Protein AF-A0A530C7P8-F1 (afdb_monomer_lite)

Radius of gyration: 17.08 Å; chains: 1; bounding box: 31×26×61 Å

Structure (mmCIF, N/CA/C/O backbone):
data_AF-A0A530C7P8-F1
#
_entry.id   AF-A0A530C7P8-F1
#
loop_
_atom_site.group_PDB
_atom_site.id
_atom_site.type_symbol
_atom_site.label_atom_id
_atom_site.label_alt_id
_atom_site.label_comp_id
_atom_site.label_asym_id
_atom_site.label_entity_id
_atom_site.label_seq_id
_atom_site.pdbx_PDB_ins_code
_atom_site.Cartn_x
_atom_site.Cartn_y
_atom_site.Cartn_z
_atom_site.occupancy
_atom_site.B_iso_or_equiv
_atom_site.auth_seq_id
_atom_site.auth_comp_id
_atom_site.auth_asym_id
_atom_site.auth_atom_id
_atom_site.pdbx_PDB_model_num
ATOM 1 N N . MET A 1 1 ? 5.743 -7.667 11.527 1.00 73.12 1 MET A N 1
ATOM 2 C CA . MET A 1 1 ? 7.041 -8.143 10.988 1.00 73.12 1 MET A CA 1
ATOM 3 C C . MET A 1 1 ? 7.002 -8.381 9.475 1.00 73.12 1 MET A C 1
ATOM 5 O O . MET A 1 1 ? 7.956 -8.014 8.804 1.00 73.12 1 MET A O 1
ATOM 9 N N . LEU A 1 2 ? 5.912 -8.929 8.917 1.00 84.88 2 LEU A N 1
ATOM 10 C CA . LEU A 1 2 ? 5.824 -9.253 7.484 1.00 84.88 2 LEU A CA 1
ATOM 11 C C . LEU A 1 2 ? 5.901 -8.028 6.546 1.00 84.88 2 LEU A C 1
ATOM 13 O O . LEU A 1 2 ? 6.658 -8.085 5.587 1.00 84.88 2 LEU A O 1
ATOM 17 N N . ARG A 1 3 ? 5.255 -6.891 6.861 1.00 89.56 3 ARG A N 1
ATOM 18 C CA . ARG A 1 3 ? 5.386 -5.645 6.066 1.00 89.56 3 ARG A CA 1
ATOM 19 C C . ARG A 1 3 ? 6.844 -5.216 5.829 1.00 89.56 3 ARG A C 1
ATOM 21 O O . ARG A 1 3 ? 7.231 -4.987 4.693 1.00 89.56 3 ARG A O 1
ATOM 28 N N . VAL A 1 4 ? 7.667 -5.176 6.882 1.00 90.06 4 VAL A N 1
ATOM 29 C CA . VAL A 1 4 ? 9.088 -4.772 6.786 1.00 90.06 4 VAL A CA 1
ATOM 30 C C . VAL A 1 4 ? 9.892 -5.755 5.927 1.00 90.06 4 VAL A C 1
ATOM 32 O O . VAL A 1 4 ? 10.768 -5.347 5.170 1.00 90.06 4 VAL A O 1
ATOM 35 N N . LYS A 1 5 ? 9.573 -7.056 5.994 1.00 90.19 5 LYS A N 1
ATOM 36 C CA . LYS A 1 5 ? 10.172 -8.062 5.105 1.00 90.19 5 LYS A CA 1
ATOM 37 C C . LYS A 1 5 ? 9.787 -7.811 3.642 1.00 90.19 5 LYS A C 1
ATOM 39 O O . LYS A 1 5 ? 10.652 -7.914 2.780 1.00 90.19 5 LYS A O 1
ATOM 44 N N . GLY A 1 6 ? 8.526 -7.468 3.373 1.00 85.75 6 GLY A N 1
ATOM 45 C CA . GLY A 1 6 ? 8.060 -7.105 2.031 1.00 85.75 6 GLY A CA 1
ATOM 46 C C . GLY A 1 6 ? 8.807 -5.891 1.477 1.00 85.75 6 GLY A C 1
ATOM 47 O O . GLY A 1 6 ? 9.336 -5.951 0.373 1.00 85.75 6 GLY A O 1
ATOM 48 N N . GLU A 1 7 ? 8.962 -4.836 2.280 1.00 89.88 7 GLU A N 1
ATOM 49 C CA . GLU A 1 7 ? 9.719 -3.629 1.900 1.00 89.88 7 GLU A CA 1
ATOM 50 C C . GLU A 1 7 ? 11.188 -3.932 1.600 1.00 89.88 7 GLU A C 1
ATOM 52 O O . GLU A 1 7 ? 11.737 -3.464 0.604 1.00 89.88 7 GLU A O 1
ATOM 57 N N . PHE A 1 8 ? 11.816 -4.779 2.416 1.00 92.88 8 PHE A N 1
ATOM 58 C CA . PHE A 1 8 ? 13.180 -5.233 2.168 1.00 92.88 8 PHE A CA 1
ATOM 59 C C . PHE A 1 8 ? 13.311 -6.015 0.849 1.00 92.88 8 PHE A C 1
ATOM 61 O O . PHE A 1 8 ? 14.282 -5.832 0.116 1.00 92.88 8 PHE A O 1
ATOM 68 N N . LEU A 1 9 ? 12.346 -6.881 0.527 1.00 91.69 9 LEU A N 1
ATOM 69 C CA . LEU A 1 9 ? 12.344 -7.648 -0.723 1.00 91.69 9 LEU A CA 1
ATOM 70 C C . LEU A 1 9 ? 12.116 -6.751 -1.947 1.00 91.69 9 LEU A C 1
ATOM 72 O O . LEU A 1 9 ? 12.807 -6.922 -2.954 1.00 91.69 9 LEU A O 1
ATOM 76 N N . ALA A 1 10 ? 11.229 -5.759 -1.835 1.00 88.06 10 ALA A N 1
ATOM 77 C CA . ALA A 1 10 ? 11.002 -4.759 -2.876 1.00 88.06 10 ALA A CA 1
ATOM 78 C C . ALA A 1 10 ? 12.294 -3.980 -3.176 1.00 88.06 10 ALA A C 1
ATOM 80 O O . ALA A 1 10 ? 12.740 -3.929 -4.323 1.00 88.06 10 ALA A O 1
ATOM 81 N N . ALA A 1 11 ? 12.989 -3.506 -2.135 1.00 90.50 11 ALA A N 1
ATOM 82 C CA . ALA A 1 11 ? 14.271 -2.811 -2.274 1.00 90.50 11 ALA A CA 1
ATOM 83 C C . ALA A 1 11 ? 15.371 -3.678 -2.920 1.00 90.50 11 ALA A C 1
ATOM 85 O O . ALA A 1 11 ? 16.274 -3.163 -3.580 1.00 90.50 11 ALA A O 1
ATOM 86 N N . ARG A 1 12 ? 15.296 -5.006 -2.771 1.00 90.81 12 ARG A N 1
ATOM 87 C CA . ARG A 1 12 ? 16.227 -5.966 -3.389 1.00 90.81 12 ARG A CA 1
ATOM 88 C C . ARG A 1 12 ? 15.845 -6.388 -4.808 1.00 90.81 12 ARG A C 1
ATOM 90 O O . ARG A 1 12 ? 16.477 -7.301 -5.337 1.00 90.81 12 ARG A O 1
ATOM 97 N N . ARG A 1 13 ? 14.856 -5.734 -5.427 1.00 87.94 13 ARG A N 1
ATOM 98 C CA . ARG A 1 13 ? 14.331 -6.080 -6.759 1.00 87.94 13 ARG A CA 1
ATOM 99 C C . ARG A 1 13 ? 13.851 -7.532 -6.846 1.00 87.94 13 ARG A C 1
ATOM 101 O O . ARG A 1 13 ? 14.034 -8.189 -7.865 1.00 87.94 13 ARG A O 1
ATOM 108 N N . ALA A 1 14 ? 13.224 -8.020 -5.775 1.00 92.50 14 ALA A N 1
ATOM 109 C CA . ALA A 1 14 ? 12.523 -9.302 -5.740 1.00 92.50 14 ALA A CA 1
ATOM 110 C C . ALA A 1 14 ? 11.008 -9.056 -5.610 1.00 92.50 14 ALA A C 1
ATOM 112 O O . ALA A 1 14 ? 10.433 -9.318 -4.549 1.00 92.50 14 ALA A O 1
ATOM 113 N N . PRO A 1 15 ? 10.365 -8.484 -6.644 1.00 90.56 15 PRO A N 1
ATOM 114 C CA . PRO A 1 15 ? 9.030 -7.926 -6.507 1.00 90.56 15 PRO A CA 1
ATOM 115 C C . PRO A 1 15 ? 7.957 -9.003 -6.283 1.00 90.56 15 PRO A C 1
ATOM 117 O O . PRO A 1 15 ? 7.079 -8.793 -5.456 1.00 90.56 15 PRO A O 1
ATOM 120 N N . ASP A 1 16 ? 8.084 -10.189 -6.881 1.00 92.62 16 ASP A N 1
ATOM 121 C CA . ASP A 1 16 ? 7.124 -11.287 -6.677 1.00 92.62 16 ASP A CA 1
ATOM 122 C C . ASP A 1 16 ? 7.118 -11.762 -5.213 1.00 92.62 16 ASP A C 1
ATOM 124 O O . ASP A 1 16 ? 6.075 -11.866 -4.570 1.00 92.62 16 ASP A O 1
ATOM 128 N N . ALA A 1 17 ? 8.308 -11.949 -4.632 1.00 93.81 17 ALA A N 1
ATOM 129 C CA . ALA A 1 17 ? 8.449 -12.333 -3.228 1.00 93.81 17 ALA A CA 1
ATOM 130 C C . ALA A 1 17 ? 7.979 -11.224 -2.268 1.00 93.81 17 ALA A C 1
ATOM 132 O O . ALA A 1 17 ? 7.496 -11.507 -1.164 1.00 93.81 17 ALA A O 1
ATOM 133 N N . ALA A 1 18 ? 8.139 -9.955 -2.659 1.00 94.44 18 ALA A N 1
ATOM 134 C CA . ALA A 1 18 ? 7.622 -8.818 -1.909 1.00 94.44 18 ALA A CA 1
ATOM 135 C C . ALA A 1 18 ? 6.086 -8.796 -1.929 1.00 94.44 18 ALA A C 1
ATOM 137 O O . ALA A 1 18 ? 5.479 -8.685 -0.863 1.00 94.44 18 ALA A O 1
ATOM 138 N N . GLU A 1 19 ? 5.470 -8.977 -3.103 1.00 95.62 19 GLU A N 1
ATOM 139 C CA . GLU A 1 19 ? 4.015 -9.051 -3.284 1.00 95.62 19 GLU A CA 1
ATOM 140 C C . GLU A 1 19 ? 3.417 -10.183 -2.442 1.00 95.62 19 GLU A C 1
ATOM 142 O O . GLU A 1 19 ? 2.542 -9.924 -1.612 1.00 95.62 19 GLU A O 1
ATOM 147 N N . GLU A 1 20 ? 3.954 -11.404 -2.534 1.00 96.19 20 GLU A N 1
ATOM 148 C CA . GLU A 1 20 ? 3.525 -12.533 -1.695 1.00 96.19 20 GLU A CA 1
ATOM 149 C C . GLU A 1 20 ? 3.623 -12.211 -0.197 1.00 96.19 20 GLU A C 1
ATOM 151 O O . GLU A 1 20 ? 2.709 -12.488 0.587 1.00 96.19 20 GLU A O 1
ATOM 156 N N . THR A 1 21 ? 4.721 -11.575 0.219 1.00 96.25 21 THR A N 1
ATOM 157 C CA . THR A 1 21 ? 4.932 -11.204 1.623 1.00 96.25 21 THR A CA 1
ATOM 158 C C . THR A 1 21 ? 3.923 -10.149 2.092 1.00 96.25 21 THR A C 1
ATOM 160 O O . THR A 1 21 ? 3.432 -10.230 3.225 1.00 96.25 21 THR A O 1
ATOM 163 N N . PHE A 1 22 ? 3.581 -9.170 1.251 1.00 96.00 22 PHE A N 1
ATOM 164 C CA . PHE A 1 22 ? 2.558 -8.175 1.569 1.00 96.00 22 PHE A CA 1
ATOM 165 C C . PHE A 1 22 ? 1.160 -8.793 1.643 1.00 96.00 22 PHE A C 1
ATOM 167 O O . PHE A 1 22 ? 0.421 -8.487 2.580 1.00 96.00 22 PHE A O 1
ATOM 174 N N . LEU A 1 23 ? 0.818 -9.707 0.733 1.00 96.12 23 LEU A N 1
ATOM 175 C CA . LEU A 1 23 ? -0.460 -10.425 0.759 1.00 96.12 23 LEU A CA 1
ATOM 176 C C . LEU A 1 23 ? -0.620 -11.254 2.043 1.00 96.12 23 LEU A C 1
ATOM 178 O O . LEU A 1 23 ? -1.664 -11.185 2.694 1.00 96.12 23 LEU A O 1
ATOM 182 N N . LEU A 1 24 ? 0.435 -11.949 2.480 1.00 96.25 24 LEU A N 1
ATOM 183 C CA . LEU A 1 24 ? 0.444 -12.656 3.768 1.00 96.25 24 LEU A CA 1
ATOM 184 C C . LEU A 1 24 ? 0.294 -11.700 4.961 1.00 96.25 24 LEU A C 1
ATOM 186 O O . LEU A 1 24 ? -0.411 -12.006 5.924 1.00 96.25 24 LEU A O 1
ATOM 190 N N . SER A 1 25 ? 0.944 -10.534 4.910 1.00 94.38 25 SER A N 1
ATOM 191 C CA . SER A 1 25 ? 0.829 -9.503 5.949 1.00 94.38 25 SER A CA 1
ATOM 192 C C . SER A 1 25 ? -0.597 -8.941 6.041 1.00 94.38 25 SER A C 1
ATOM 194 O O . SER A 1 25 ? -1.099 -8.736 7.147 1.00 94.38 25 SER A O 1
ATOM 196 N N . LEU A 1 26 ? -1.267 -8.739 4.901 1.00 95.00 26 LEU A N 1
ATOM 197 C CA . LEU A 1 26 ? -2.664 -8.299 4.834 1.00 95.00 26 LEU A CA 1
ATOM 198 C C . LEU A 1 26 ? -3.620 -9.335 5.425 1.00 95.00 26 LEU A C 1
ATOM 200 O O . LEU A 1 26 ? -4.474 -8.973 6.231 1.00 95.00 26 LEU A O 1
ATOM 204 N N . ASP A 1 27 ? -3.469 -10.610 5.062 1.00 95.25 27 ASP A N 1
ATOM 205 C CA . ASP A 1 27 ? -4.297 -11.692 5.607 1.00 95.25 27 ASP A CA 1
ATOM 206 C C . ASP A 1 27 ? -4.192 -11.755 7.140 1.00 95.25 27 ASP A C 1
ATOM 208 O O . ASP A 1 27 ? -5.200 -11.761 7.849 1.00 95.25 27 ASP A O 1
ATOM 212 N N . TRP A 1 28 ? -2.973 -11.670 7.677 1.00 94.19 28 TRP A N 1
ATOM 213 C CA . TRP A 1 28 ? -2.750 -11.617 9.123 1.00 94.19 28 TRP A CA 1
ATOM 214 C C . TRP A 1 28 ? -3.336 -10.372 9.795 1.00 94.19 28 TRP A C 1
ATOM 216 O O . TRP A 1 28 ? -3.866 -10.471 10.904 1.00 94.19 28 TRP A O 1
ATOM 226 N N . ALA A 1 29 ? -3.234 -9.197 9.168 1.00 91.88 29 ALA A N 1
ATOM 227 C CA . ALA A 1 29 ? -3.805 -7.967 9.714 1.00 91.88 29 ALA A CA 1
ATOM 228 C C . ALA A 1 29 ? -5.338 -8.043 9.773 1.00 91.88 29 ALA A C 1
ATOM 230 O O . ALA A 1 29 ? -5.928 -7.715 10.804 1.00 91.88 29 ALA A O 1
ATOM 231 N N . ARG A 1 30 ? -5.967 -8.564 8.712 1.00 92.19 30 ARG A N 1
ATOM 232 C CA . ARG A 1 30 ? -7.421 -8.766 8.624 1.00 92.19 30 ARG A CA 1
ATOM 233 C C . ARG A 1 30 ? -7.929 -9.718 9.696 1.00 92.19 30 ARG A C 1
ATOM 235 O O . ARG A 1 30 ? -8.876 -9.386 10.401 1.00 92.19 30 ARG A O 1
ATOM 242 N N . ARG A 1 31 ? -7.263 -10.864 9.880 1.00 93.69 31 ARG A N 1
ATOM 243 C CA . ARG A 1 31 ? -7.621 -11.850 10.918 1.00 93.69 31 ARG A CA 1
ATOM 244 C C . ARG A 1 31 ? -7.574 -11.276 12.333 1.00 93.69 31 ARG A C 1
ATOM 246 O O . ARG A 1 31 ? -8.326 -11.717 13.191 1.00 93.69 31 ARG A O 1
ATOM 253 N N . GLN A 1 32 ? -6.695 -10.307 12.574 1.00 91.06 32 GLN A N 1
ATOM 254 C CA . GLN A 1 32 ? -6.539 -9.659 13.877 1.00 91.06 32 GLN A CA 1
ATOM 255 C C . GLN A 1 32 ? -7.401 -8.398 14.040 1.00 91.06 32 GLN A C 1
ATOM 257 O O . GLN A 1 32 ? -7.352 -7.775 15.096 1.00 91.06 32 GLN A O 1
ATOM 262 N N . GLY A 1 33 ? -8.146 -7.976 13.010 1.00 89.44 33 GLY A N 1
ATOM 263 C CA . GLY A 1 33 ? -8.867 -6.698 13.023 1.00 89.44 33 GLY A CA 1
ATOM 264 C C . GLY A 1 33 ? -7.939 -5.478 13.120 1.00 89.44 33 GLY A C 1
ATOM 265 O O . GLY A 1 33 ? -8.348 -4.406 13.559 1.00 89.44 33 GLY A O 1
ATOM 266 N N . ALA A 1 34 ? -6.670 -5.625 12.735 1.00 89.69 34 ALA A N 1
ATOM 267 C CA . ALA A 1 34 ? -5.645 -4.603 12.892 1.00 89.69 34 ALA A CA 1
ATOM 268 C C . ALA A 1 34 ? -5.672 -3.609 11.717 1.00 89.69 34 ALA A C 1
ATOM 270 O O . ALA A 1 34 ? -4.756 -3.581 10.895 1.00 89.69 34 ALA A O 1
ATOM 271 N N . LEU A 1 35 ? -6.721 -2.783 11.640 1.00 88.25 35 LEU A N 1
ATOM 272 C CA . LEU A 1 35 ? -6.995 -1.899 10.497 1.00 88.25 35 LEU A CA 1
ATOM 273 C C . LEU A 1 35 ? -5.816 -0.986 10.120 1.00 88.25 35 LEU A C 1
ATOM 275 O O . LEU A 1 35 ? -5.445 -0.915 8.952 1.00 88.25 35 LEU A O 1
ATOM 279 N N . ALA A 1 36 ? -5.154 -0.354 11.094 1.00 87.75 36 ALA A N 1
ATOM 280 C CA . ALA A 1 36 ? -3.980 0.485 10.822 1.00 87.75 36 ALA A CA 1
ATOM 281 C C . ALA A 1 36 ? -2.829 -0.301 10.155 1.00 87.75 36 ALA A C 1
ATOM 283 O O . ALA A 1 36 ? -2.137 0.205 9.272 1.00 87.75 36 ALA A O 1
ATOM 284 N N . TRP A 1 37 ? -2.637 -1.568 10.538 1.00 91.25 37 TRP A N 1
ATOM 285 C CA . TRP A 1 37 ? -1.637 -2.443 9.923 1.00 91.25 37 TRP A CA 1
ATOM 286 C C . TRP A 1 37 ? -2.054 -2.924 8.533 1.00 91.25 37 TRP A C 1
ATOM 288 O O . TRP A 1 37 ? -1.188 -3.070 7.664 1.00 91.25 37 TRP A O 1
ATOM 298 N N . GLU A 1 38 ? -3.352 -3.148 8.315 1.00 94.12 38 GLU A N 1
ATOM 299 C CA . GLU A 1 38 ? -3.900 -3.457 6.993 1.00 94.12 38 GLU A CA 1
ATOM 300 C C . GLU A 1 38 ? -3.626 -2.295 6.031 1.00 94.12 38 GLU A C 1
ATOM 302 O O . GLU A 1 38 ? -3.053 -2.520 4.966 1.00 94.12 38 GLU A O 1
ATOM 307 N N . LEU A 1 39 ? -3.921 -1.054 6.440 1.00 95.12 39 LEU A N 1
ATOM 308 C CA . LEU A 1 39 ? -3.718 0.136 5.612 1.00 95.12 39 LEU A CA 1
ATOM 309 C C . LEU A 1 39 ? -2.248 0.350 5.248 1.00 95.12 39 LEU A C 1
ATOM 311 O O . LEU A 1 39 ? -1.924 0.455 4.069 1.00 95.12 39 LEU A O 1
ATOM 315 N N . ARG A 1 40 ? -1.344 0.323 6.236 1.00 95.19 40 ARG A N 1
ATOM 316 C CA . ARG A 1 40 ? 0.102 0.467 5.987 1.00 95.19 40 ARG A CA 1
ATOM 317 C C . ARG A 1 40 ? 0.634 -0.584 5.023 1.00 95.19 40 ARG A C 1
ATOM 319 O O . ARG A 1 40 ? 1.420 -0.273 4.139 1.00 95.19 40 ARG A O 1
ATOM 326 N N . THR A 1 41 ? 0.213 -1.837 5.191 1.00 96.44 41 THR A N 1
ATOM 327 C CA . THR A 1 41 ? 0.630 -2.919 4.288 1.00 96.44 41 THR A CA 1
ATOM 328 C C . THR A 1 41 ? 0.057 -2.714 2.885 1.00 96.44 41 THR A C 1
ATOM 330 O O . THR A 1 41 ? 0.754 -2.941 1.900 1.00 96.44 41 THR A O 1
ATOM 333 N N . GLY A 1 42 ? -1.195 -2.262 2.787 1.00 97.19 42 GLY A N 1
ATOM 334 C CA . GLY A 1 42 ? -1.840 -1.981 1.512 1.00 97.19 42 GLY A CA 1
ATOM 335 C C . GLY A 1 42 ? -1.195 -0.828 0.745 1.00 97.19 42 GLY A C 1
ATOM 336 O O . GLY A 1 42 ? -1.034 -0.937 -0.465 1.00 97.19 42 GLY A O 1
ATOM 337 N N . ILE A 1 43 ? -0.752 0.230 1.430 1.00 97.94 43 ILE A N 1
ATOM 338 C CA . ILE A 1 43 ? 0.014 1.322 0.811 1.00 97.94 43 ILE A CA 1
ATOM 339 C C . ILE A 1 43 ? 1.317 0.780 0.209 1.00 97.94 43 ILE A C 1
ATOM 341 O O . ILE A 1 43 ? 1.583 1.019 -0.969 1.00 97.94 43 ILE A O 1
ATOM 345 N N . SER A 1 44 ? 2.100 0.005 0.972 1.00 97.38 44 SER A N 1
ATOM 346 C CA . SER A 1 44 ? 3.353 -0.580 0.470 1.00 97.38 44 SER A CA 1
ATOM 347 C C . SER A 1 44 ? 3.116 -1.496 -0.741 1.00 97.38 44 SER A C 1
ATOM 349 O O . SER A 1 44 ? 3.861 -1.425 -1.717 1.00 97.38 44 SER A O 1
ATOM 351 N N . LEU A 1 45 ? 2.054 -2.312 -0.719 1.00 97.81 45 LEU A N 1
ATOM 352 C CA . LEU A 1 45 ? 1.684 -3.161 -1.854 1.00 97.81 45 LEU A CA 1
ATOM 353 C C . LEU A 1 45 ? 1.268 -2.333 -3.078 1.00 97.81 45 LEU A C 1
ATOM 355 O O . LEU A 1 45 ? 1.718 -2.614 -4.183 1.00 97.81 45 LEU A O 1
ATOM 359 N N . ALA A 1 46 ? 0.452 -1.294 -2.900 1.00 97.94 46 ALA A N 1
ATOM 360 C CA . ALA A 1 46 ? 0.028 -0.430 -3.998 1.00 97.94 46 ALA A CA 1
ATOM 361 C C . ALA A 1 46 ? 1.219 0.275 -4.671 1.00 97.94 46 ALA A C 1
ATOM 363 O O . ALA A 1 46 ? 1.254 0.366 -5.897 1.00 97.94 46 ALA A O 1
ATOM 364 N N . ARG A 1 47 ? 2.225 0.710 -3.897 1.00 97.44 47 ARG A N 1
ATOM 365 C CA . ARG A 1 47 ? 3.475 1.265 -4.449 1.00 97.44 47 ARG A CA 1
ATOM 366 C C . ARG A 1 47 ? 4.225 0.237 -5.292 1.00 97.44 47 ARG A C 1
ATOM 368 O O . ARG A 1 47 ? 4.559 0.537 -6.431 1.00 97.44 47 ARG A O 1
ATOM 375 N N . LEU A 1 48 ? 4.405 -0.981 -4.778 1.00 97.06 48 LEU A N 1
ATOM 376 C CA . LEU A 1 48 ? 5.061 -2.063 -5.518 1.00 97.06 48 LEU A CA 1
ATOM 377 C C . LEU A 1 48 ? 4.342 -2.367 -6.843 1.00 97.06 48 LEU A C 1
ATOM 379 O O . LEU A 1 48 ? 4.981 -2.495 -7.883 1.00 97.06 48 LEU A O 1
ATOM 383 N N . LEU A 1 49 ? 3.010 -2.448 -6.817 1.00 96.94 49 LEU A N 1
ATOM 384 C CA . LEU A 1 49 ? 2.196 -2.670 -8.013 1.00 96.94 49 LEU A CA 1
ATOM 385 C C . LEU A 1 49 ? 2.379 -1.543 -9.041 1.00 96.94 49 LEU A C 1
ATOM 387 O O . LEU A 1 49 ? 2.512 -1.808 -10.234 1.00 96.94 49 LEU A O 1
ATOM 391 N N . ALA A 1 50 ? 2.416 -0.289 -8.590 1.00 96.25 50 ALA A N 1
ATOM 392 C CA . ALA A 1 50 ? 2.646 0.859 -9.460 1.00 96.25 50 ALA A CA 1
ATOM 393 C C . ALA A 1 50 ? 4.061 0.864 -10.062 1.00 96.25 50 ALA A C 1
ATOM 395 O O . ALA A 1 50 ? 4.209 1.107 -11.255 1.00 96.25 50 ALA A 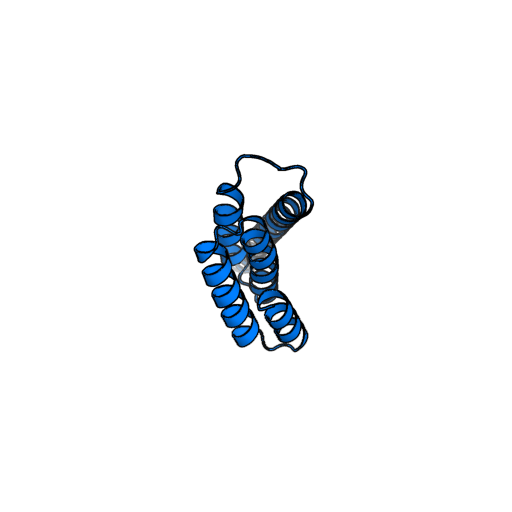O 1
ATOM 396 N N . GLU A 1 51 ? 5.083 0.515 -9.276 1.00 94.00 51 GLU A N 1
ATOM 397 C CA . GLU A 1 51 ? 6.470 0.358 -9.745 1.00 94.00 51 GLU A CA 1
ATOM 398 C C . GLU A 1 51 ? 6.614 -0.753 -10.800 1.00 94.00 51 GLU A C 1
ATOM 400 O O . GLU A 1 51 ? 7.479 -0.676 -11.669 1.00 94.00 51 GLU A O 1
ATOM 405 N N . GLN A 1 52 ? 5.741 -1.765 -10.768 1.00 93.31 52 GLN A N 1
ATOM 406 C CA . GLN A 1 52 ? 5.630 -2.801 -11.802 1.00 93.31 52 GLN A CA 1
ATOM 407 C C . GLN A 1 52 ? 4.806 -2.362 -13.033 1.00 93.31 52 GLN A C 1
ATOM 409 O O . GLN A 1 52 ? 4.533 -3.184 -13.908 1.00 93.31 52 GLN A O 1
ATOM 414 N N . GLY A 1 53 ? 4.345 -1.109 -13.098 1.00 94.25 53 GLY A N 1
ATOM 415 C CA . GLY A 1 53 ? 3.470 -0.602 -14.163 1.00 94.25 53 GLY A CA 1
ATOM 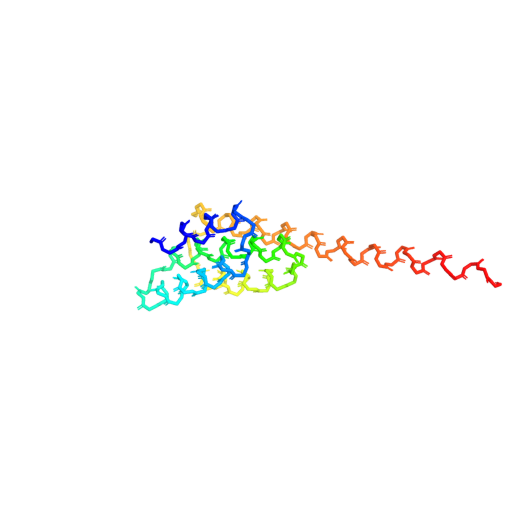416 C C . GLY A 1 53 ? 2.004 -1.040 -14.044 1.00 94.25 53 GLY A C 1
ATOM 417 O O . GLY A 1 53 ? 1.193 -0.756 -14.921 1.00 94.25 53 GLY A O 1
ATOM 418 N N . ARG A 1 54 ? 1.604 -1.708 -12.952 1.00 96.31 54 ARG A N 1
ATOM 419 C CA . ARG A 1 54 ? 0.224 -2.181 -12.716 1.00 96.31 54 ARG A CA 1
ATOM 420 C C . ARG A 1 54 ? -0.627 -1.096 -12.048 1.00 96.31 54 ARG A C 1
ATOM 422 O O . ARG A 1 54 ? -1.303 -1.346 -11.049 1.00 96.31 54 ARG A O 1
ATOM 429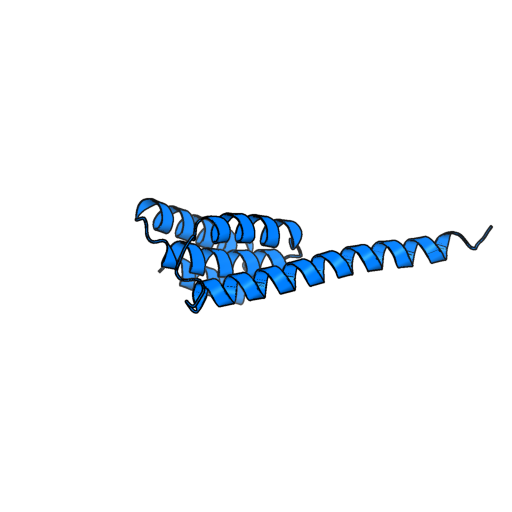 N N . ILE A 1 55 ? -0.618 0.111 -12.612 1.00 96.62 55 ILE A N 1
ATOM 430 C CA . ILE A 1 55 ? -1.204 1.324 -12.011 1.00 96.62 55 ILE A CA 1
ATOM 431 C C . ILE A 1 55 ? -2.707 1.164 -11.745 1.00 96.62 55 ILE A C 1
ATOM 433 O O . ILE A 1 55 ? -3.180 1.445 -10.644 1.00 96.62 55 ILE A O 1
ATOM 437 N N . ALA A 1 56 ? -3.461 0.635 -12.713 1.00 95.06 56 ALA A N 1
ATOM 438 C CA . ALA A 1 56 ? -4.900 0.412 -12.553 1.00 95.06 56 ALA A CA 1
ATOM 439 C C . ALA A 1 56 ? -5.222 -0.572 -11.411 1.00 95.06 56 ALA A C 1
ATOM 441 O O . ALA A 1 56 ? -6.175 -0.358 -10.661 1.00 95.06 56 ALA A O 1
ATOM 442 N N . VAL A 1 57 ? -4.404 -1.620 -11.251 1.00 96.56 57 VAL A N 1
ATOM 443 C CA . VAL A 1 57 ? -4.558 -2.614 -10.177 1.00 96.56 57 VAL A CA 1
ATOM 444 C C . VAL A 1 57 ? -4.231 -1.985 -8.824 1.00 96.56 57 VAL A C 1
ATOM 446 O O . VAL A 1 57 ? -4.997 -2.153 -7.878 1.00 96.56 57 VAL A O 1
ATOM 449 N N . ALA A 1 58 ? -3.137 -1.219 -8.745 1.00 97.62 58 ALA A N 1
ATOM 450 C CA . ALA A 1 58 ? -2.741 -0.492 -7.542 1.00 97.62 58 ALA A CA 1
ATOM 451 C C . ALA A 1 58 ? -3.846 0.465 -7.067 1.00 97.62 58 ALA A C 1
ATOM 453 O O . ALA A 1 58 ? -4.213 0.454 -5.890 1.00 97.62 58 ALA A O 1
ATOM 454 N N . HIS A 1 59 ? -4.406 1.253 -7.992 1.00 97.69 59 HIS A N 1
ATOM 455 C CA . HIS A 1 59 ? -5.455 2.223 -7.689 1.00 97.69 59 HIS A CA 1
ATOM 456 C C . HIS A 1 59 ? -6.735 1.535 -7.204 1.00 97.69 59 HIS A C 1
ATOM 458 O O . HIS A 1 59 ? -7.273 1.907 -6.161 1.00 97.69 59 HIS A O 1
ATOM 464 N N . ALA A 1 60 ? -7.221 0.521 -7.931 1.00 97.38 60 ALA A N 1
ATOM 465 C CA . ALA A 1 60 ? -8.437 -0.204 -7.557 1.00 97.38 60 ALA A CA 1
ATOM 466 C C . ALA A 1 60 ? -8.309 -0.834 -6.161 1.00 97.38 60 ALA A C 1
ATOM 468 O O . ALA A 1 60 ? -9.147 -0.596 -5.293 1.00 97.38 60 ALA A O 1
ATOM 469 N N . PHE A 1 61 ? -7.207 -1.548 -5.917 1.00 97.56 61 PHE A N 1
ATOM 470 C CA . PHE A 1 61 ? -6.939 -2.192 -4.634 1.00 97.56 61 PHE A CA 1
ATOM 471 C C . PHE A 1 61 ? -6.893 -1.193 -3.467 1.00 97.56 61 PHE A C 1
ATOM 473 O O . PHE A 1 61 ? -7.547 -1.398 -2.441 1.00 97.56 61 PHE A O 1
ATOM 480 N N . LEU A 1 62 ? -6.128 -0.104 -3.605 1.00 97.56 62 LEU A N 1
ATOM 481 C CA . LEU A 1 62 ? -5.972 0.868 -2.522 1.00 97.56 62 LEU A CA 1
ATOM 482 C C . LEU A 1 62 ? -7.263 1.657 -2.271 1.00 97.56 62 LEU A C 1
ATOM 484 O O . LEU A 1 62 ? -7.548 2.006 -1.125 1.00 97.56 62 LEU A O 1
ATOM 488 N N . SER A 1 63 ? -8.060 1.901 -3.314 1.00 96.56 63 SER A N 1
ATOM 489 C CA . SER A 1 63 ? -9.354 2.576 -3.202 1.00 96.56 63 SER A CA 1
ATOM 490 C C . SER A 1 63 ? -10.337 1.747 -2.378 1.00 96.56 63 SER A C 1
ATOM 492 O O . SER A 1 63 ? -10.894 2.247 -1.398 1.00 96.56 63 SER A O 1
ATOM 494 N N . GLU A 1 64 ? -10.467 0.454 -2.693 1.00 95.50 64 GLU A N 1
ATOM 495 C CA . GLU A 1 64 ? -11.303 -0.478 -1.928 1.00 95.50 64 GLU A CA 1
ATOM 496 C C . GLU A 1 64 ? -10.847 -0.594 -0.472 1.00 95.50 64 GLU A C 1
ATOM 498 O O . GLU A 1 64 ? -11.669 -0.605 0.446 1.00 95.50 64 GLU A O 1
ATOM 503 N N . LEU A 1 65 ? -9.534 -0.654 -0.237 1.00 94.56 65 LEU A N 1
ATOM 504 C CA . LEU A 1 65 ? -8.993 -0.729 1.114 1.00 94.56 65 LEU A CA 1
ATOM 505 C C . LEU A 1 65 ? -9.280 0.546 1.915 1.00 94.56 65 LEU A C 1
ATOM 507 O O . LEU A 1 65 ? -9.746 0.460 3.050 1.00 94.56 65 LEU A O 1
ATOM 511 N N . ARG A 1 66 ? -9.028 1.721 1.330 1.00 93.69 66 ARG A N 1
ATOM 512 C CA . ARG A 1 66 ? -9.284 3.016 1.971 1.00 93.69 66 ARG A CA 1
ATOM 513 C C . ARG A 1 66 ? -10.775 3.219 2.258 1.00 93.69 66 ARG A C 1
ATOM 515 O O . ARG A 1 66 ? -11.104 3.795 3.287 1.00 93.69 66 ARG A O 1
ATOM 522 N N . ALA A 1 67 ? -11.670 2.718 1.404 1.00 91.94 67 ALA A N 1
ATOM 523 C CA . ALA A 1 67 ? -13.120 2.830 1.584 1.00 91.94 67 ALA A CA 1
ATOM 524 C C . ALA A 1 67 ? -13.655 2.115 2.840 1.00 91.94 67 ALA A C 1
ATOM 526 O O . ALA A 1 67 ? -14.746 2.435 3.305 1.00 91.94 67 ALA A O 1
ATOM 527 N N . LYS A 1 68 ? -12.891 1.182 3.427 1.00 90.19 68 LYS A N 1
ATOM 528 C CA . LYS A 1 68 ? -13.242 0.541 4.707 1.00 90.19 68 LYS A CA 1
ATOM 529 C C . LYS A 1 68 ? -13.124 1.480 5.911 1.00 90.19 68 LYS A C 1
ATOM 531 O O . LYS A 1 68 ? -13.616 1.147 6.986 1.00 90.19 68 LYS A O 1
ATOM 536 N N . PHE A 1 69 ? -12.446 2.614 5.753 1.00 88.50 69 PHE A N 1
ATOM 537 C CA . PHE A 1 69 ? -12.245 3.598 6.808 1.00 88.50 69 PHE A CA 1
ATOM 538 C C . PHE A 1 69 ? -13.288 4.705 6.669 1.00 88.50 69 PHE A C 1
ATOM 540 O O . PHE A 1 69 ? -13.331 5.403 5.657 1.00 88.50 69 PHE A O 1
ATOM 547 N N . THR A 1 70 ? -14.129 4.865 7.690 1.00 82.81 70 THR A N 1
ATOM 548 C CA . THR A 1 70 ? -15.175 5.900 7.741 1.00 82.81 70 THR A CA 1
ATOM 549 C C . THR A 1 70 ? -14.792 7.099 8.611 1.00 82.81 70 THR A C 1
ATOM 551 O O . THR A 1 70 ? -15.462 8.125 8.555 1.00 82.81 70 THR A O 1
ATOM 554 N N . GLU A 1 71 ? -13.721 6.985 9.401 1.00 77.94 71 GLU A N 1
ATOM 555 C CA . GLU A 1 71 ? -13.232 7.992 10.351 1.00 77.94 71 GLU A CA 1
ATOM 556 C C . GLU A 1 71 ? -11.692 8.021 10.367 1.00 77.94 71 GLU A C 1
ATOM 558 O O . GLU A 1 71 ? -11.037 7.129 9.823 1.00 77.94 71 GLU A O 1
ATOM 563 N N . GLY A 1 72 ? -11.102 9.042 11.000 1.00 77.12 72 GLY A N 1
ATOM 564 C CA . GLY A 1 72 ? -9.649 9.151 11.172 1.00 77.12 72 GLY A CA 1
ATOM 565 C C . GLY A 1 72 ? -8.895 9.592 9.916 1.00 77.12 72 GLY A C 1
ATOM 566 O O . GLY A 1 72 ? -7.703 9.309 9.785 1.00 77.12 72 GLY A O 1
ATOM 567 N N . PHE A 1 73 ? -9.556 10.285 8.983 1.00 75.31 73 PHE A N 1
ATOM 568 C CA . PHE A 1 73 ? -8.943 10.780 7.743 1.00 75.31 73 PHE A CA 1
ATOM 569 C C . PHE A 1 73 ? -7.772 11.751 7.968 1.00 75.31 73 PHE A C 1
ATOM 571 O O . PHE A 1 73 ? -6.995 11.965 7.041 1.00 75.31 73 PHE A O 1
ATOM 578 N N . GLU A 1 74 ? -7.607 12.295 9.179 1.00 80.00 74 GLU A N 1
ATOM 579 C CA . GLU A 1 74 ? -6.423 13.075 9.566 1.00 80.00 74 GLU A CA 1
ATOM 580 C C . GLU A 1 74 ? -5.206 12.226 9.974 1.00 80.00 74 GLU A C 1
ATOM 582 O O . GLU A 1 74 ? -4.125 12.766 10.214 1.00 80.00 74 GLU A O 1
ATOM 587 N N . THR A 1 75 ? -5.341 10.900 10.060 1.00 90.25 75 THR A N 1
ATOM 588 C CA . THR A 1 75 ? -4.203 10.031 10.377 1.00 90.25 75 THR A CA 1
ATOM 589 C C . THR A 1 75 ? -3.203 10.003 9.226 1.00 90.25 75 THR A C 1
ATOM 591 O O . THR A 1 75 ? -3.574 9.979 8.052 1.00 90.25 75 THR A O 1
ATOM 594 N N . VAL A 1 76 ? -1.915 9.950 9.576 1.00 90.56 76 VAL A N 1
ATOM 595 C CA . VAL A 1 76 ? -0.801 9.925 8.612 1.00 90.56 76 VAL A CA 1
ATOM 596 C C . VAL A 1 76 ? -1.004 8.850 7.541 1.00 90.56 76 VAL A C 1
ATOM 598 O O . VAL A 1 76 ? -0.818 9.123 6.360 1.00 90.56 76 VAL A O 1
ATOM 601 N N . ASP A 1 77 ? -1.462 7.661 7.940 1.00 91.31 77 ASP A N 1
ATOM 602 C CA . ASP A 1 77 ? -1.666 6.537 7.025 1.00 91.31 77 ASP A CA 1
ATOM 603 C C . ASP A 1 77 ? -2.815 6.799 6.023 1.00 91.31 77 ASP A C 1
ATOM 605 O O . ASP A 1 77 ? -2.699 6.474 4.842 1.00 91.31 77 ASP A O 1
ATOM 609 N N . LEU A 1 78 ? -3.925 7.418 6.451 1.00 93.06 78 LEU A N 1
ATOM 610 C CA . LEU A 1 78 ? -5.053 7.726 5.557 1.00 93.06 78 LEU A CA 1
ATOM 611 C C . LEU A 1 78 ? -4.764 8.904 4.622 1.00 93.06 78 LEU A C 1
ATOM 613 O O . LEU A 1 78 ? -5.225 8.896 3.474 1.00 93.06 78 LEU A O 1
ATOM 617 N N . VAL A 1 79 ? -3.978 9.878 5.085 1.00 95.00 79 VAL A N 1
ATOM 618 C CA . VAL A 1 79 ? -3.461 10.967 4.247 1.00 95.00 79 VAL A CA 1
ATOM 619 C C . VAL A 1 79 ? -2.516 10.413 3.183 1.00 95.00 79 VAL A C 1
ATOM 621 O O . VAL A 1 79 ? -2.673 10.735 2.006 1.00 95.00 79 VAL A O 1
ATOM 624 N N . GLU A 1 80 ? -1.590 9.530 3.561 1.00 95.88 80 GLU A N 1
ATOM 625 C CA . GLU A 1 80 ? -0.670 8.896 2.615 1.00 95.88 80 GLU A CA 1
ATOM 626 C C . GLU A 1 80 ? -1.421 8.067 1.562 1.00 95.88 80 GLU A C 1
ATOM 628 O O . GLU A 1 80 ? -1.150 8.193 0.367 1.00 95.88 80 GLU A O 1
ATOM 633 N N . ALA A 1 81 ? -2.410 7.266 1.975 1.00 96.38 81 ALA A N 1
ATOM 634 C CA . ALA A 1 81 ? -3.235 6.499 1.044 1.00 96.38 81 ALA A CA 1
ATOM 635 C C . ALA A 1 81 ? -3.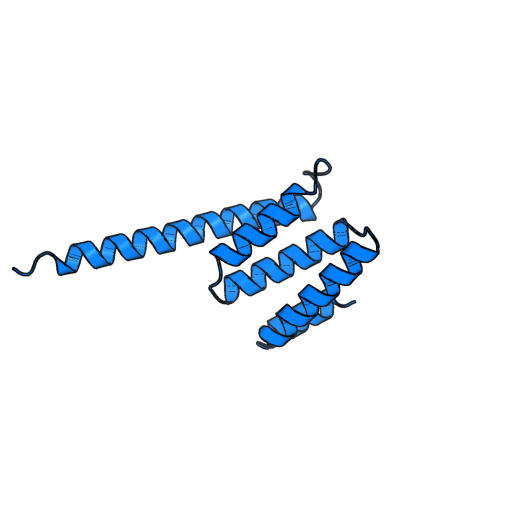979 7.400 0.044 1.00 96.38 81 ALA A C 1
ATOM 637 O O . ALA A 1 81 ? -4.071 7.065 -1.137 1.00 96.38 81 ALA A O 1
ATOM 638 N N . ALA A 1 82 ? -4.498 8.547 0.496 1.00 95.56 82 ALA A N 1
ATOM 639 C CA . ALA A 1 82 ? -5.172 9.507 -0.375 1.00 95.56 82 ALA A CA 1
ATOM 640 C C . ALA A 1 82 ? -4.206 10.148 -1.384 1.00 95.56 82 ALA A C 1
ATOM 642 O O . ALA A 1 82 ? -4.519 10.212 -2.569 1.00 95.56 82 ALA A O 1
ATOM 643 N N . GLN A 1 83 ? -3.021 10.568 -0.935 1.00 97.19 83 GLN A N 1
ATOM 644 C CA . GLN A 1 83 ? -1.988 11.129 -1.811 1.00 97.19 83 GLN A CA 1
ATOM 645 C C . GLN A 1 83 ? -1.528 10.121 -2.868 1.00 97.19 83 GLN A C 1
ATOM 647 O O . GLN A 1 83 ? -1.374 10.476 -4.036 1.00 97.19 83 GLN A O 1
ATOM 652 N N . LEU A 1 84 ? -1.347 8.857 -2.472 1.00 97.88 84 LEU A N 1
ATOM 653 C CA . LEU A 1 84 ? -0.982 7.793 -3.398 1.00 97.88 84 LEU A CA 1
ATOM 654 C C . LEU A 1 84 ? -2.087 7.550 -4.434 1.00 97.88 84 LEU A C 1
ATOM 656 O O . LEU A 1 84 ? -1.780 7.457 -5.616 1.00 97.88 84 LEU A O 1
ATOM 660 N N . LEU A 1 85 ? -3.363 7.513 -4.031 1.00 98.00 85 LEU A N 1
ATOM 661 C CA . LEU A 1 85 ? -4.481 7.378 -4.974 1.00 98.00 85 LEU A CA 1
ATOM 662 C C . LEU A 1 85 ? -4.512 8.505 -6.012 1.00 98.00 85 LEU A C 1
ATOM 664 O O . LEU A 1 85 ? -4.668 8.214 -7.195 1.00 98.00 85 LEU A O 1
ATOM 668 N N . THR A 1 86 ? -4.300 9.757 -5.597 1.00 97.62 86 THR A N 1
ATOM 669 C CA . THR A 1 86 ? -4.205 10.890 -6.530 1.00 97.62 86 THR A CA 1
ATOM 670 C C . THR A 1 86 ? -3.064 10.699 -7.531 1.00 97.62 86 THR A C 1
ATOM 672 O O . THR A 1 86 ? -3.289 10.793 -8.732 1.00 97.62 86 THR A O 1
ATOM 675 N N . GLY A 1 87 ? -1.861 10.341 -7.070 1.00 97.19 87 GLY A N 1
ATOM 676 C CA . GLY A 1 87 ? -0.721 10.122 -7.970 1.00 97.19 87 GLY A CA 1
ATOM 677 C C . GLY A 1 87 ? -0.921 8.961 -8.957 1.00 97.19 87 GLY A C 1
ATOM 678 O O . GLY A 1 87 ? -0.466 9.023 -10.101 1.00 97.19 87 GLY A O 1
ATOM 679 N N . LEU A 1 88 ? -1.625 7.904 -8.537 1.00 96.62 88 LEU A N 1
ATOM 680 C CA . LEU A 1 88 ? -1.981 6.780 -9.408 1.00 96.62 88 LEU A CA 1
ATOM 681 C C . LEU A 1 88 ? -3.027 7.176 -10.458 1.00 96.62 88 LEU A C 1
ATOM 683 O O . LEU A 1 88 ? -2.948 6.721 -11.597 1.00 96.62 88 LEU A O 1
ATOM 687 N N . GLU A 1 89 ? -3.989 8.022 -10.090 1.00 95.25 89 GLU A N 1
ATOM 688 C CA . GLU A 1 89 ? -4.976 8.572 -11.022 1.00 95.25 89 GLU A CA 1
ATOM 689 C C . GLU A 1 89 ? -4.310 9.444 -12.093 1.00 95.25 89 GLU A C 1
ATOM 691 O O . GLU A 1 89 ? -4.603 9.282 -13.279 1.00 95.25 89 GLU A O 1
ATOM 696 N N . ASP A 1 90 ? -3.373 10.305 -11.697 1.00 93.88 90 ASP A N 1
ATOM 697 C CA . ASP A 1 90 ? -2.634 11.165 -12.626 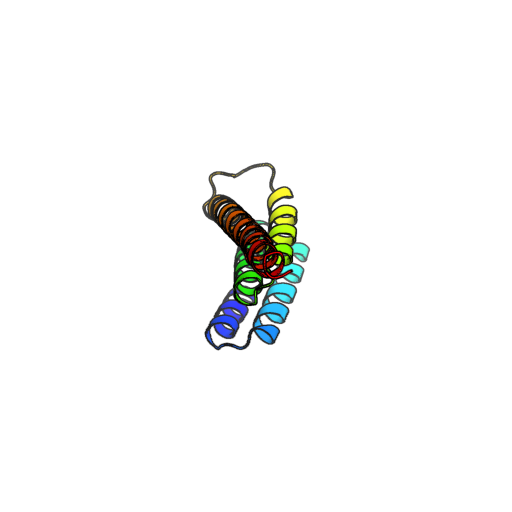1.00 93.88 90 ASP A CA 1
ATOM 698 C C . ASP A 1 90 ? -1.802 10.337 -13.614 1.00 93.88 90 ASP A C 1
ATOM 700 O O . ASP A 1 90 ? -1.813 10.592 -14.819 1.00 93.88 90 ASP A O 1
ATOM 704 N N . SER A 1 91 ? -1.145 9.283 -13.122 1.00 91.06 91 SER A N 1
ATOM 705 C CA . SER A 1 91 ? -0.336 8.394 -13.962 1.00 91.06 91 SER A CA 1
ATOM 706 C C . SER A 1 91 ? -1.201 7.592 -14.945 1.00 91.06 91 SER A C 1
ATOM 708 O O . SER A 1 91 ? -0.841 7.430 -16.105 1.00 91.06 91 SER A O 1
ATOM 710 N N . ARG A 1 92 ? -2.398 7.161 -14.524 1.00 88.12 92 ARG A N 1
ATOM 711 C CA . ARG A 1 92 ? -3.363 6.471 -15.397 1.00 88.12 92 ARG A CA 1
ATOM 712 C C . ARG A 1 92 ? -3.892 7.367 -16.523 1.00 88.12 92 ARG A C 1
ATOM 714 O O . ARG A 1 92 ? -4.182 6.877 -17.616 1.00 88.12 92 ARG A O 1
ATOM 721 N N . ARG A 1 93 ? -4.053 8.667 -16.259 1.00 85.31 93 ARG A N 1
ATOM 722 C CA . ARG A 1 93 ? -4.457 9.648 -17.279 1.00 85.31 93 ARG A CA 1
ATOM 723 C C . ARG A 1 93 ? -3.341 9.891 -18.288 1.00 85.31 93 ARG A C 1
ATOM 725 O O . ARG A 1 93 ? -3.616 9.853 -19.481 1.00 85.31 93 ARG A O 1
ATOM 732 N N . ALA A 1 94 ? -2.098 10.026 -17.823 1.00 79.25 94 ALA A N 1
ATOM 733 C CA . ALA A 1 94 ? -0.937 10.182 -18.698 1.00 79.25 94 ALA A CA 1
ATOM 734 C C . ALA A 1 94 ? -0.788 9.013 -19.693 1.00 79.25 94 ALA A C 1
ATOM 736 O O . ALA A 1 94 ? -0.612 9.252 -20.887 1.00 79.25 94 ALA A O 1
ATOM 737 N N . ASP A 1 95 ? -0.980 7.767 -19.240 1.00 69.06 95 ASP A N 1
ATOM 738 C CA . ASP A 1 95 ? -0.963 6.583 -20.118 1.00 69.06 95 ASP A CA 1
ATOM 739 C C . ASP A 1 95 ? -2.045 6.642 -21.216 1.00 69.06 95 ASP A C 1
ATOM 741 O O . ASP A 1 95 ? -1.873 6.105 -22.311 1.00 69.06 95 ASP A O 1
ATOM 745 N N . THR A 1 96 ? -3.185 7.282 -20.937 1.00 68.25 96 THR A N 1
ATOM 746 C CA . THR A 1 96 ? -4.298 7.395 -21.893 1.00 68.25 96 THR A CA 1
ATOM 747 C C . THR A 1 96 ? -4.011 8.461 -22.958 1.00 68.25 96 THR A C 1
ATOM 749 O O . THR A 1 96 ? -4.275 8.228 -24.140 1.00 68.25 96 THR A O 1
ATOM 752 N N . ASP A 1 97 ? -3.401 9.582 -22.562 1.00 65.25 97 ASP A N 1
ATOM 753 C CA . ASP A 1 97 ? -3.059 10.703 -23.449 1.00 65.25 97 ASP A CA 1
ATOM 754 C C . ASP A 1 97 ? -1.890 10.362 -24.409 1.00 65.25 97 ASP A C 1
ATOM 756 O O . ASP A 1 97 ? -1.874 10.784 -25.574 1.00 65.25 97 ASP A O 1
ATOM 760 N N . GLU A 1 98 ? -0.927 9.536 -23.979 1.00 59.78 98 GLU A N 1
ATOM 761 C CA . GLU A 1 98 ? 0.159 9.039 -24.846 1.00 59.78 98 GLU A CA 1
ATOM 762 C C . GLU A 1 98 ? -0.353 8.107 -25.962 1.00 59.78 98 GLU A C 1
ATOM 764 O O . GLU A 1 98 ? 0.126 8.147 -27.099 1.00 59.78 98 GLU A O 1
ATOM 769 N N . ILE A 1 99 ? -1.389 7.308 -25.686 1.00 59.75 99 ILE A N 1
ATOM 770 C CA . ILE A 1 99 ? -2.003 6.426 -26.692 1.00 59.75 99 ILE A CA 1
ATOM 771 C C . ILE A 1 99 ? -2.760 7.236 -27.762 1.00 59.75 99 ILE A C 1
ATOM 773 O O . ILE A 1 99 ? -2.839 6.815 -28.922 1.00 59.75 99 ILE A O 1
ATOM 777 N N . GLU A 1 100 ? -3.328 8.390 -27.405 1.00 58.69 100 GLU A N 1
ATOM 778 C CA . GLU A 1 100 ? -4.088 9.237 -28.332 1.00 58.69 100 GLU A CA 1
ATOM 779 C C . GLU A 1 100 ? -3.171 10.059 -29.257 1.00 58.69 100 GLU A C 1
ATOM 781 O O . GLU A 1 100 ? -3.458 10.228 -30.449 1.00 58.69 100 GLU A O 1
ATOM 786 N N . THR A 1 101 ? -2.005 10.477 -28.759 1.00 58.50 101 THR A N 1
ATOM 787 C CA . THR A 1 101 ? -1.008 11.232 -29.536 1.00 58.50 101 THR A CA 1
ATOM 788 C C . THR A 1 101 ? -0.267 10.380 -30.584 1.00 58.50 101 THR A C 1
ATOM 790 O O . THR A 1 101 ? -0.039 10.863 -31.700 1.00 58.50 101 THR A O 1
ATOM 793 N N . ASP A 1 102 ? 0.019 9.096 -30.320 1.00 57.78 102 ASP A N 1
ATOM 794 C CA . ASP A 1 102 ? 0.648 8.183 -31.305 1.00 57.78 102 ASP A CA 1
ATOM 795 C C . ASP A 1 102 ? -0.298 7.811 -32.472 1.00 57.78 102 ASP A C 1
ATOM 797 O O . ASP A 1 102 ? 0.121 7.670 -33.627 1.00 57.78 102 ASP A O 1
ATOM 801 N N . LYS A 1 103 ? -1.614 7.727 -32.226 1.00 58.16 103 LYS A N 1
ATOM 802 C CA . LYS A 1 103 ? -2.605 7.414 -33.277 1.00 58.16 103 LYS A CA 1
ATOM 803 C C . LYS A 1 103 ? -2.83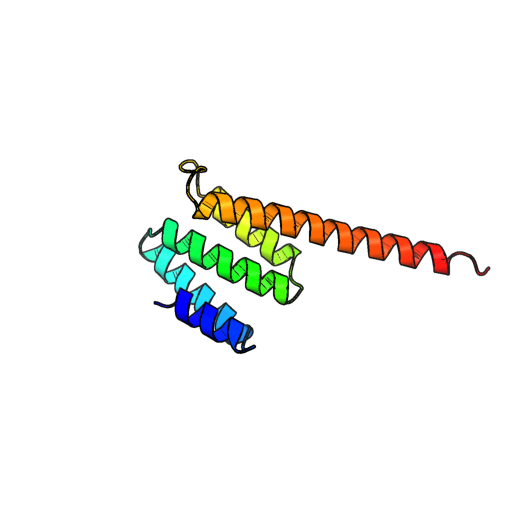0 8.560 -34.269 1.00 58.16 103 LYS A C 1
ATOM 805 O O . LYS A 1 103 ? -3.126 8.296 -35.434 1.00 58.16 103 LYS A O 1
ATOM 810 N N . SER A 1 104 ? -2.642 9.812 -33.848 1.00 52.44 104 SER A N 1
ATOM 811 C CA . SER A 1 104 ? -2.823 11.001 -34.699 1.00 52.44 104 SER A CA 1
ATOM 812 C C . SER A 1 104 ? -1.735 11.141 -35.782 1.00 52.44 104 SER A C 1
ATOM 814 O O . SER A 1 104 ? -1.994 11.638 -36.880 1.00 52.44 104 SER A O 1
ATOM 816 N N . THR A 1 105 ? -0.527 10.620 -35.538 1.00 57.62 105 THR A N 1
ATOM 817 C CA . THR A 1 105 ? 0.605 10.745 -36.478 1.00 57.62 105 THR A CA 1
ATOM 818 C C . THR A 1 105 ? 0.555 9.715 -37.616 1.00 57.62 105 THR A C 1
ATOM 820 O O . THR A 1 105 ? 0.958 10.014 -38.741 1.00 57.62 105 THR A O 1
ATOM 823 N N . ARG A 1 106 ? -0.004 8.516 -37.385 1.00 57.72 106 ARG A N 1
ATOM 824 C CA . ARG A 1 106 ? -0.108 7.459 -38.418 1.00 57.72 106 ARG A CA 1
ATOM 825 C C . ARG A 1 106 ? -1.241 7.666 -39.433 1.00 57.72 106 ARG A C 1
ATOM 827 O O . ARG A 1 106 ? -1.227 7.025 -40.478 1.00 57.72 106 ARG A O 1
ATOM 834 N N . GLY A 1 107 ? -2.186 8.572 -39.173 1.00 52.34 107 GLY A N 1
ATOM 835 C CA . GLY A 1 107 ? -3.314 8.861 -40.071 1.00 52.34 107 GLY A CA 1
ATOM 836 C C . GLY A 1 107 ? -3.031 9.863 -41.199 1.00 52.34 107 GLY A C 1
ATOM 837 O O . GLY A 1 107 ? -3.944 10.170 -41.958 1.00 52.34 107 GLY A O 1
ATOM 838 N N . LYS A 1 108 ? -1.806 10.402 -41.311 1.00 54.22 108 LYS A N 1
ATOM 839 C CA . LYS A 1 108 ? -1.478 11.513 -42.231 1.00 54.22 108 LYS A CA 1
ATOM 840 C C . LYS A 1 108 ? -0.582 11.147 -43.424 1.00 54.22 108 LYS A C 1
ATOM 842 O O . LYS A 1 108 ? -0.108 12.043 -44.115 1.00 54.22 108 LYS A O 1
ATOM 847 N N . LEU A 1 109 ? -0.360 9.855 -43.676 1.00 52.75 109 LEU A N 1
ATOM 848 C CA . LEU A 1 109 ? 0.309 9.343 -44.882 1.00 52.75 109 LEU A CA 1
ATOM 849 C C . LEU A 1 109 ? -0.648 8.473 -45.716 1.00 52.75 109 LEU A C 1
ATOM 851 O O . LEU A 1 109 ? -0.397 7.289 -45.906 1.00 52.75 109 LEU A O 1
ATOM 855 N N . LEU A 1 110 ? -1.745 9.057 -46.198 1.00 43.69 110 LEU A N 1
ATOM 856 C CA . LEU A 1 110 ? -2.462 8.618 -47.402 1.00 43.69 110 LEU A CA 1
ATOM 857 C C . LEU A 1 110 ? -3.058 9.847 -48.092 1.00 43.69 110 LEU A C 1
ATOM 859 O O . LEU A 1 110 ? -3.696 10.655 -47.380 1.00 43.69 110 LEU A O 1
#

Secondary structure (DSSP, 8-state):
-HHHHHHHHHHTT-HHHHHHHHHHHHHHHHHTT-HHHHHHHHHHHHHHHHHTT-HHHHHHHHHHHHHT--S-TTSHHHHHHHHHHHHHHHHHHHHHHHHHHHHHHHTT--

Sequence (110 aa):
MLRVKGEFLAARRAPDAAEETFLLSLDWARRQGALAWELRTGISLARLLAEQGRIAVAHAFLSELRAKFTEGFETVDLVEAAQLLTGLEDSRRADTDEIETDKSTRGKLL

Foldseek 3Di:
DLLVVLVVCVVVVNLVVSLVSLVVQLVVCVVVVVLLSNLSSLLSNLVSCVVVVVLVVSLVSLVVSLVVDPDDCVDPSNVSSVVSNVVSVVVVVVVVVVVVVVVVVVVPDD

pLDDT: mean 87.51, std 13.38, range [43.69, 98.0]